Protein AF-A0A2E7BFP2-F1 (afdb_monomer)

Nearest PDB structures (foldseek):
  9jxc-assembly2_D  TM=4.260E-01  e=1.032E+00  Acinetobacter baumannii
  6mjn-assembly2_C  TM=4.186E-01  e=1.171E+00  Legionella pneumophila
  9jxc-assembly2_C  TM=4.243E-01  e=1.507E+00  Acinetobacter baumannii
  9jx6-assembly2_D  TM=4.607E-01  e=4.142E+00  Acinetobacter baumannii
  9k1j-assembly1_B  TM=4.331E-01  e=5.007E+00  Acinetobacter baumannii

Structure (mmCIF, N/CA/C/O backbone):
data_AF-A0A2E7BFP2-F1
#
_entry.id   AF-A0A2E7BFP2-F1
#
loop_
_atom_site.group_PDB
_atom_site.id
_atom_site.type_symbol
_atom_site.label_atom_id
_atom_site.label_alt_id
_atom_site.label_comp_id
_atom_site.label_asym_id
_atom_site.label_entity_id
_atom_site.label_seq_id
_atom_site.pdbx_PDB_ins_code
_atom_site.Cartn_x
_atom_site.Cartn_y
_atom_site.Cartn_z
_atom_site.occupancy
_atom_site.B_iso_or_equiv
_atom_site.auth_seq_id
_atom_site.auth_comp_id
_atom_site.auth_asym_id
_atom_site.auth_atom_id
_atom_site.pdbx_PDB_model_num
ATOM 1 N N . MET A 1 1 ? -21.514 -15.729 -38.869 1.00 39.56 1 MET A N 1
ATOM 2 C CA . MET A 1 1 ? -21.894 -14.472 -38.200 1.00 39.56 1 MET A CA 1
ATOM 3 C C . MET A 1 1 ? -20.788 -14.236 -37.203 1.00 39.56 1 MET A C 1
ATOM 5 O O . MET A 1 1 ? -20.782 -14.852 -36.148 1.00 39.56 1 MET A O 1
ATOM 9 N N . THR A 1 2 ? -19.758 -13.550 -37.673 1.00 42.19 2 THR A N 1
ATOM 10 C CA . THR A 1 2 ? -18.507 -13.314 -36.956 1.00 42.19 2 THR A CA 1
ATOM 11 C C . THR A 1 2 ? -18.458 -11.827 -36.635 1.00 42.19 2 THR A C 1
ATOM 13 O O . THR A 1 2 ? -19.041 -11.038 -37.380 1.00 42.19 2 THR A O 1
ATOM 16 N N . ASP A 1 3 ? -17.780 -11.522 -35.530 1.00 38.03 3 ASP A N 1
ATOM 17 C CA . ASP A 1 3 ? -17.404 -10.199 -35.032 1.00 38.03 3 ASP A CA 1
ATOM 18 C C . ASP A 1 3 ? -18.510 -9.419 -34.297 1.00 38.03 3 ASP A C 1
ATOM 20 O O . ASP A 1 3 ? -19.421 -8.845 -34.887 1.00 38.03 3 ASP A O 1
ATOM 24 N N . ASN A 1 4 ? -18.386 -9.322 -32.971 1.00 45.03 4 ASN A N 1
ATOM 25 C CA . ASN A 1 4 ? -17.639 -8.173 -32.475 1.00 45.03 4 ASN A CA 1
ATOM 26 C C . ASN A 1 4 ? -17.082 -8.407 -31.071 1.00 45.03 4 ASN A C 1
ATOM 28 O O . ASN A 1 4 ? -17.796 -8.719 -30.118 1.00 45.03 4 ASN A O 1
ATOM 32 N N . ASP A 1 5 ? -15.772 -8.236 -31.028 1.00 44.94 5 ASP A N 1
ATOM 33 C CA . ASP A 1 5 ? -14.921 -8.084 -29.873 1.00 44.94 5 ASP A CA 1
ATOM 34 C C . ASP A 1 5 ? -15.376 -6.867 -29.055 1.00 44.94 5 ASP A C 1
ATOM 36 O O . ASP A 1 5 ? -15.580 -5.770 -29.579 1.00 44.94 5 ASP A O 1
ATOM 40 N N . GLY A 1 6 ? -15.580 -7.095 -27.765 1.00 33.22 6 GLY A N 1
ATOM 41 C CA . GLY A 1 6 ? -15.810 -6.063 -26.769 1.00 33.22 6 GLY A CA 1
ATOM 42 C C . GLY A 1 6 ? -14.776 -6.196 -25.666 1.00 33.22 6 GLY A C 1
ATOM 43 O O . GLY A 1 6 ? -15.145 -6.196 -24.494 1.00 33.22 6 GLY A O 1
ATOM 44 N N . ALA A 1 7 ? -13.499 -6.374 -26.024 1.00 37.69 7 ALA A N 1
ATOM 45 C CA . ALA A 1 7 ? -12.407 -6.079 -25.117 1.00 37.69 7 ALA A CA 1
ATOM 46 C C . ALA A 1 7 ? -12.566 -4.631 -24.637 1.00 37.69 7 ALA A C 1
ATOM 48 O O . ALA A 1 7 ? -12.355 -3.670 -25.379 1.00 37.69 7 ALA A O 1
ATOM 49 N N . SER A 1 8 ? -12.956 -4.470 -23.376 1.00 35.69 8 SER A N 1
ATOM 50 C CA . SER A 1 8 ? -12.846 -3.211 -22.655 1.00 35.69 8 SER A CA 1
ATOM 51 C C . SER A 1 8 ? -11.362 -2.895 -22.463 1.00 35.69 8 SER A C 1
ATOM 53 O O . SER A 1 8 ? -10.769 -3.184 -21.425 1.00 35.69 8 SER A O 1
ATOM 55 N N . ALA A 1 9 ? -10.741 -2.330 -23.494 1.00 39.66 9 ALA A N 1
ATOM 56 C CA . ALA A 1 9 ? -9.481 -1.624 -23.371 1.00 39.66 9 ALA A CA 1
ATOM 57 C C . ALA A 1 9 ? -9.728 -0.367 -22.518 1.00 39.66 9 ALA A C 1
ATOM 59 O O . ALA A 1 9 ? -10.256 0.624 -23.019 1.00 39.66 9 ALA A O 1
ATOM 60 N N . GLY A 1 10 ? -9.395 -0.431 -21.223 1.00 35.28 10 GLY A N 1
ATOM 61 C CA . GLY A 1 10 ? -9.382 0.744 -20.342 1.00 35.28 10 GLY A CA 1
ATOM 62 C C . GLY A 1 10 ? -9.846 0.511 -18.903 1.00 35.28 10 GLY A C 1
ATOM 63 O O . GLY A 1 10 ? -10.865 1.066 -18.515 1.00 35.28 10 GLY A O 1
ATOM 64 N N . MET A 1 11 ? -9.106 -0.295 -18.133 1.00 41.22 11 MET A N 1
ATOM 65 C CA . MET A 1 11 ? -8.846 -0.158 -16.684 1.00 41.22 11 MET A CA 1
ATOM 66 C C . MET A 1 11 ? -8.015 -1.377 -16.271 1.00 41.22 11 MET A C 1
ATOM 68 O O . MET A 1 11 ? -8.549 -2.401 -15.850 1.00 41.22 11 MET A O 1
ATOM 72 N N . SER A 1 12 ? -6.696 -1.302 -16.449 1.00 50.09 12 SER A N 1
ATOM 73 C CA . SER A 1 12 ? -5.778 -2.273 -15.849 1.00 50.09 12 SER A CA 1
ATOM 74 C C . SER A 1 12 ? -5.803 -2.043 -14.337 1.00 50.09 12 SER A C 1
ATOM 76 O O . SER A 1 12 ? -5.024 -1.256 -13.811 1.00 50.09 12 SER A O 1
ATOM 78 N N . GLY A 1 13 ? -6.799 -2.613 -13.658 1.00 81.38 13 GLY A N 1
ATOM 79 C CA . GLY A 1 13 ? -6.993 -2.434 -12.224 1.00 81.38 13 GLY A CA 1
ATOM 80 C C . GLY A 1 13 ? -5.803 -2.983 -11.444 1.00 81.38 13 GLY A C 1
ATOM 81 O O . GLY A 1 13 ? -5.243 -4.020 -11.803 1.00 81.38 13 GLY A O 1
ATOM 82 N N . ALA A 1 14 ? -5.420 -2.296 -10.369 1.00 92.56 14 ALA A N 1
ATOM 83 C CA . ALA A 1 14 ? -4.436 -2.832 -9.443 1.00 92.56 14 ALA A CA 1
ATOM 84 C C . ALA A 1 14 ? -4.966 -4.124 -8.796 1.00 92.56 14 ALA A C 1
ATOM 86 O O . ALA A 1 14 ? -6.153 -4.247 -8.495 1.00 92.56 14 ALA A O 1
ATOM 87 N N . HIS A 1 15 ? -4.086 -5.094 -8.568 1.00 96.75 15 HIS A N 1
ATOM 88 C CA . HIS A 1 15 ? -4.422 -6.329 -7.868 1.00 96.75 15 HIS A CA 1
ATOM 89 C C . HIS A 1 15 ? -4.498 -6.082 -6.359 1.00 96.75 15 HIS A C 1
ATOM 91 O O . HIS A 1 15 ? -3.485 -5.787 -5.727 1.00 96.75 15 HIS A O 1
ATOM 97 N N . PHE A 1 16 ? -5.679 -6.257 -5.768 1.00 97.06 16 PHE A N 1
ATOM 98 C CA . PHE A 1 16 ? -5.863 -6.190 -4.319 1.00 97.06 16 PHE A CA 1
ATOM 99 C C . PHE A 1 16 ? -5.468 -7.521 -3.684 1.00 97.06 16 PHE A C 1
ATOM 101 O O . PHE A 1 16 ? -5.986 -8.576 -4.050 1.00 97.06 16 PHE A O 1
ATOM 108 N N . VAL A 1 17 ? -4.540 -7.480 -2.731 1.00 97.81 17 VAL A N 1
ATOM 109 C CA . VAL A 1 17 ? -3.994 -8.678 -2.090 1.00 97.81 17 VAL A CA 1
ATOM 110 C C . VAL A 1 17 ? -3.797 -8.454 -0.588 1.00 97.81 17 VAL A C 1
ATOM 112 O O . VAL A 1 17 ? -3.187 -7.468 -0.177 1.00 97.81 17 VAL A O 1
ATOM 115 N N . PRO A 1 18 ? -4.274 -9.359 0.282 1.00 98.19 18 PRO A N 1
ATOM 116 C CA . PRO A 1 18 ? -3.956 -9.293 1.702 1.00 98.19 18 PRO A CA 1
ATOM 117 C C . PRO A 1 18 ? -2.458 -9.484 1.959 1.00 98.19 18 PRO A C 1
ATOM 119 O O . PRO A 1 18 ? -1.853 -10.397 1.394 1.00 98.19 18 PRO A O 1
ATOM 122 N N . LEU A 1 19 ? -1.875 -8.713 2.883 1.00 98.50 19 LEU A N 1
ATOM 123 C CA . LEU A 1 19 ? -0.485 -8.882 3.324 1.00 98.50 19 LEU A CA 1
ATOM 124 C C . LEU A 1 19 ? -0.203 -10.330 3.751 1.00 98.50 19 LEU A C 1
ATOM 126 O O . LEU A 1 19 ? 0.843 -10.879 3.420 1.00 98.50 19 LEU A O 1
ATOM 130 N N . SER A 1 20 ? -1.172 -10.985 4.399 1.00 98.12 20 SER A N 1
ATOM 131 C CA . SER A 1 20 ? -1.099 -12.399 4.792 1.00 98.12 20 SER A CA 1
ATOM 132 C C . SER A 1 20 ? -0.889 -13.363 3.618 1.00 98.12 20 SER A C 1
ATOM 134 O O . SER A 1 20 ? -0.298 -14.428 3.792 1.00 98.12 20 SER A O 1
ATOM 136 N N . THR A 1 21 ? -1.339 -13.001 2.416 1.00 98.38 21 THR A N 1
ATOM 137 C CA . THR A 1 21 ? -1.106 -13.789 1.198 1.00 98.38 21 THR A CA 1
ATOM 138 C C . THR A 1 21 ? 0.347 -13.656 0.753 1.00 98.38 21 THR A C 1
ATOM 140 O O . THR A 1 21 ? 0.989 -14.663 0.460 1.00 98.38 21 THR A O 1
ATOM 143 N N . ILE A 1 22 ? 0.896 -12.437 0.764 1.00 98.31 22 ILE A N 1
ATOM 144 C CA . ILE A 1 22 ? 2.301 -12.187 0.413 1.00 98.31 22 ILE A CA 1
ATOM 145 C C . ILE A 1 22 ? 3.230 -12.861 1.430 1.00 98.31 22 ILE A C 1
ATOM 147 O O . ILE A 1 22 ? 4.149 -13.585 1.046 1.00 98.31 22 ILE A O 1
ATOM 151 N N . THR A 1 23 ? 2.980 -12.689 2.729 1.00 98.12 23 THR A N 1
ATOM 152 C CA . THR A 1 23 ? 3.813 -13.282 3.786 1.00 98.12 23 THR A CA 1
ATOM 153 C C . THR A 1 23 ? 3.682 -14.803 3.842 1.00 98.12 23 THR A C 1
ATOM 155 O O . THR A 1 23 ? 4.685 -15.497 3.994 1.00 98.12 23 THR A O 1
ATOM 158 N N . GLY A 1 24 ? 2.473 -15.341 3.660 1.00 98.25 24 GLY A N 1
ATOM 159 C CA . GLY A 1 24 ? 2.209 -16.777 3.730 1.00 98.25 24 GLY A CA 1
ATOM 160 C C . GLY A 1 24 ? 2.639 -17.557 2.487 1.00 98.25 24 GLY A C 1
ATOM 161 O O . GLY A 1 24 ? 3.372 -18.539 2.600 1.00 98.25 24 GLY A O 1
ATOM 162 N N . LEU A 1 25 ? 2.186 -17.143 1.300 1.00 98.06 25 LEU A N 1
ATOM 163 C CA . LEU A 1 25 ? 2.396 -17.897 0.056 1.00 98.06 25 LEU A CA 1
ATOM 164 C C . LEU A 1 25 ? 3.692 -17.508 -0.657 1.00 98.06 25 LEU A C 1
ATOM 166 O O . LEU A 1 25 ? 4.355 -18.367 -1.236 1.00 98.06 25 LEU A O 1
ATOM 170 N N . TYR A 1 26 ? 4.084 -16.237 -0.564 1.00 98.06 26 TYR A N 1
ATOM 171 C CA . TYR A 1 26 ? 5.258 -15.690 -1.251 1.00 98.06 26 TYR A CA 1
ATOM 172 C C . TYR A 1 26 ? 6.407 -15.357 -0.293 1.00 98.06 26 TYR A C 1
ATOM 174 O O . TYR A 1 26 ? 7.392 -14.743 -0.696 1.00 98.06 26 TYR A O 1
ATOM 182 N N . LYS A 1 27 ? 6.314 -15.794 0.973 1.00 97.75 27 LYS A N 1
ATOM 183 C CA . LYS A 1 27 ? 7.354 -15.639 2.007 1.00 97.75 27 LYS A CA 1
ATOM 184 C C . LYS A 1 27 ? 7.809 -14.187 2.201 1.00 97.75 27 LYS A C 1
ATOM 186 O O . LYS A 1 27 ? 8.986 -13.937 2.441 1.00 97.75 27 LYS A O 1
ATOM 191 N N . GLY A 1 28 ? 6.878 -13.243 2.067 1.00 97.75 28 GLY A N 1
ATOM 192 C CA . GLY A 1 28 ? 7.149 -11.813 2.216 1.00 97.75 28 GLY A CA 1
ATOM 193 C C . GLY A 1 28 ? 7.771 -11.167 0.977 1.00 97.75 28 GLY A C 1
ATOM 194 O O . GLY A 1 28 ? 8.313 -10.077 1.075 1.00 97.75 28 GLY A O 1
ATOM 195 N N . SER A 1 29 ? 7.727 -11.825 -0.186 1.00 98.44 29 SER A N 1
ATOM 196 C CA . SER A 1 29 ? 8.239 -11.270 -1.442 1.00 98.44 29 SER A CA 1
ATOM 197 C C . SER A 1 29 ? 7.101 -10.766 -2.329 1.00 98.44 29 SER A C 1
ATOM 199 O O . SER A 1 29 ? 6.464 -11.543 -3.047 1.00 98.44 29 SER A O 1
ATOM 201 N N . LEU A 1 30 ? 6.872 -9.448 -2.327 1.00 98.44 30 LEU A N 1
ATOM 202 C CA . LEU A 1 30 ? 5.993 -8.797 -3.302 1.00 98.44 30 LEU A CA 1
ATOM 203 C C . LEU A 1 30 ? 6.486 -9.032 -4.737 1.00 98.44 30 LEU A C 1
ATOM 205 O O . LEU A 1 30 ? 5.677 -9.266 -5.628 1.00 98.44 30 LEU A O 1
ATOM 209 N N . GLU A 1 31 ? 7.804 -9.036 -4.958 1.00 98.19 31 GLU A N 1
ATOM 210 C CA . GLU A 1 31 ? 8.389 -9.327 -6.271 1.00 98.19 31 GLU A CA 1
ATOM 211 C C . GLU A 1 31 ? 7.926 -10.691 -6.800 1.00 98.19 31 GLU A C 1
ATOM 213 O O . GLU A 1 31 ? 7.453 -10.787 -7.933 1.00 98.19 31 GLU A O 1
ATOM 218 N N . ALA A 1 32 ? 8.032 -11.743 -5.981 1.00 98.12 32 ALA A N 1
ATOM 219 C CA . ALA A 1 32 ? 7.620 -13.085 -6.373 1.00 98.12 32 ALA A CA 1
ATOM 220 C C . ALA A 1 32 ? 6.122 -13.137 -6.699 1.00 98.12 32 ALA A C 1
ATOM 222 O O . ALA A 1 32 ? 5.748 -13.725 -7.712 1.00 98.12 32 ALA A O 1
ATOM 223 N N . TYR A 1 33 ? 5.284 -12.473 -5.895 1.00 98.38 33 TYR A N 1
ATOM 224 C CA . TYR A 1 33 ? 3.849 -12.348 -6.164 1.00 98.38 33 TYR A CA 1
ATOM 225 C C . TYR A 1 33 ? 3.569 -11.662 -7.507 1.00 98.38 33 TYR A C 1
ATOM 227 O O . TYR A 1 33 ? 2.796 -12.171 -8.322 1.00 98.38 33 TYR A O 1
ATOM 235 N N . MET A 1 34 ? 4.218 -10.526 -7.767 1.00 97.25 34 MET A N 1
ATOM 236 C CA . MET A 1 34 ? 4.021 -9.753 -8.995 1.00 97.25 34 MET A CA 1
ATOM 237 C C . MET A 1 34 ? 4.503 -10.511 -10.236 1.00 97.25 34 MET A C 1
ATOM 239 O O . MET A 1 34 ? 3.830 -10.499 -11.265 1.00 97.25 34 MET A O 1
ATOM 243 N N . ARG A 1 35 ? 5.629 -11.232 -10.144 1.00 96.69 35 ARG A N 1
ATOM 244 C CA . ARG A 1 35 ? 6.129 -12.073 -11.244 1.00 96.69 35 ARG A CA 1
ATOM 245 C C . ARG A 1 35 ? 5.222 -13.268 -11.533 1.00 96.69 35 ARG A C 1
ATOM 247 O O . ARG A 1 35 ? 4.998 -13.569 -12.700 1.00 96.69 35 ARG A O 1
ATOM 254 N N . ASP A 1 36 ? 4.716 -13.931 -10.497 1.00 97.31 36 ASP A N 1
ATOM 255 C CA . ASP A 1 36 ? 3.844 -15.108 -10.619 1.00 97.31 36 ASP A CA 1
ATOM 256 C C . ASP A 1 36 ? 2.477 -14.757 -11.224 1.00 97.31 36 ASP A C 1
ATOM 258 O O . ASP A 1 36 ? 1.983 -15.435 -12.122 1.00 97.31 36 ASP A O 1
ATOM 262 N N . THR A 1 37 ? 1.891 -13.644 -10.786 1.00 95.12 3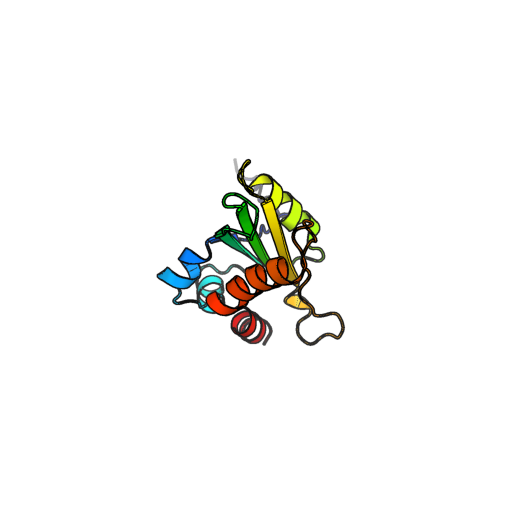7 THR A N 1
ATOM 263 C CA . THR A 1 37 ? 0.577 -13.182 -11.266 1.00 95.12 37 THR A CA 1
ATOM 264 C C . THR A 1 37 ? 0.644 -12.341 -12.541 1.00 95.12 37 THR A C 1
ATOM 266 O O . THR A 1 37 ? -0.388 -12.069 -13.152 1.00 95.12 37 THR A O 1
ATOM 269 N N . GLY A 1 38 ? 1.838 -11.893 -12.938 1.00 94.00 38 GLY A N 1
ATOM 270 C CA . GLY A 1 38 ? 2.038 -10.966 -14.051 1.00 94.00 38 GLY A CA 1
ATOM 271 C C . GLY A 1 38 ? 1.518 -9.547 -13.790 1.00 94.00 38 GLY A C 1
ATOM 272 O O . GLY A 1 38 ? 1.489 -8.738 -14.719 1.00 94.00 38 GLY A O 1
ATOM 273 N N . CYS A 1 39 ? 1.101 -9.224 -12.560 1.00 93.06 39 CYS A N 1
ATOM 274 C CA . CYS A 1 39 ? 0.611 -7.891 -12.228 1.00 93.06 39 CYS A CA 1
ATOM 275 C C . CYS A 1 39 ? 1.765 -6.894 -12.046 1.00 93.06 39 CYS A C 1
ATOM 277 O O . CYS A 1 39 ? 2.861 -7.230 -11.592 1.00 93.06 39 CYS A O 1
ATOM 279 N N . ARG A 1 40 ? 1.507 -5.638 -12.416 1.00 93.56 40 ARG A N 1
ATOM 280 C CA . ARG A 1 40 ? 2.442 -4.514 -12.252 1.00 93.56 40 ARG A CA 1
ATOM 281 C C . ARG A 1 40 ? 1.957 -3.466 -11.260 1.00 93.56 40 ARG A C 1
ATOM 283 O O . ARG A 1 40 ? 2.744 -2.624 -10.860 1.00 93.56 40 ARG A O 1
ATOM 290 N N . ASP A 1 41 ? 0.705 -3.549 -10.835 1.00 97.19 41 ASP A N 1
ATOM 291 C CA . ASP A 1 41 ? 0.088 -2.607 -9.913 1.00 97.19 41 ASP A CA 1
ATOM 292 C C . ASP A 1 41 ? -0.643 -3.413 -8.852 1.00 97.19 41 ASP A C 1
ATOM 294 O O . ASP A 1 41 ? -1.466 -4.271 -9.177 1.00 97.19 41 ASP A O 1
ATOM 298 N N . VAL A 1 42 ? -0.304 -3.183 -7.588 1.00 98.00 42 VAL A N 1
ATOM 299 C CA . VAL A 1 42 ? -0.804 -3.970 -6.458 1.00 98.00 42 VAL A CA 1
ATOM 300 C C . VAL A 1 42 ? -1.267 -3.036 -5.355 1.00 98.00 42 VAL A C 1
ATOM 302 O O . VAL A 1 42 ? -0.597 -2.054 -5.057 1.00 98.00 42 VAL A O 1
ATOM 305 N N . VAL A 1 43 ? -2.386 -3.366 -4.715 1.00 98.44 43 VAL A N 1
ATOM 306 C CA . VAL A 1 43 ? -2.801 -2.774 -3.442 1.00 98.44 43 VAL A CA 1
ATOM 307 C C . VAL A 1 43 ? -2.704 -3.844 -2.365 1.00 98.44 43 VAL A C 1
ATOM 309 O O . VAL A 1 43 ? -3.459 -4.817 -2.360 1.00 98.44 43 VAL A O 1
ATOM 312 N N . ILE A 1 44 ? -1.753 -3.675 -1.451 1.00 98.69 44 ILE A N 1
ATOM 313 C CA . ILE A 1 44 ? -1.543 -4.593 -0.334 1.00 98.69 44 ILE A CA 1
ATOM 314 C C . ILE A 1 44 ? -2.431 -4.149 0.820 1.00 98.69 44 ILE A C 1
ATOM 316 O O . ILE A 1 44 ? -2.295 -3.025 1.290 1.00 98.69 44 ILE A O 1
ATOM 320 N N . THR A 1 45 ? -3.314 -5.021 1.301 1.00 98.38 45 THR A N 1
ATOM 321 C CA . THR A 1 45 ? -4.254 -4.699 2.387 1.00 98.38 45 THR A CA 1
ATOM 322 C C . THR A 1 45 ? -3.897 -5.422 3.682 1.00 98.38 45 THR A C 1
ATOM 324 O O . THR A 1 45 ? -3.557 -6.607 3.669 1.00 98.38 45 THR A O 1
ATOM 327 N N . MET A 1 46 ? -4.042 -4.747 4.814 1.00 97.50 46 MET A N 1
ATOM 328 C CA . MET A 1 46 ? -3.832 -5.281 6.154 1.00 97.50 46 MET A CA 1
ATOM 329 C C . MET A 1 46 ? -4.931 -4.771 7.088 1.00 97.50 46 MET A C 1
ATOM 331 O O . MET A 1 46 ? -5.247 -3.586 7.110 1.00 97.50 46 MET A O 1
ATOM 335 N N . GLN A 1 47 ? -5.515 -5.663 7.886 1.00 94.69 47 GLN A N 1
ATOM 336 C CA . GLN A 1 47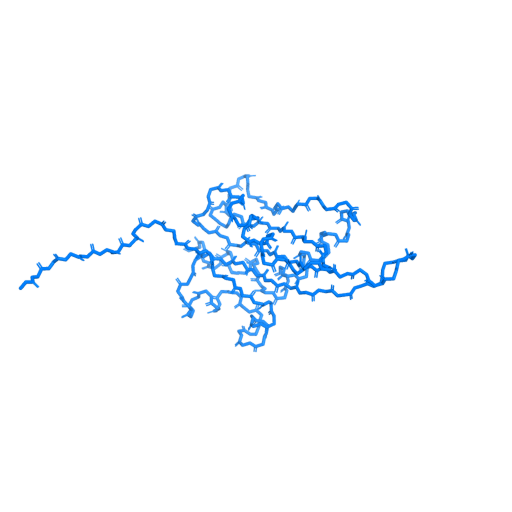 ? -6.445 -5.288 8.952 1.00 94.69 47 GLN A CA 1
ATOM 337 C C . GLN A 1 47 ? -5.746 -5.416 10.299 1.00 94.69 47 GLN A C 1
ATOM 339 O O . GLN A 1 47 ? -5.216 -6.480 10.615 1.00 94.69 47 GLN A O 1
ATOM 344 N N . VAL A 1 48 ? -5.776 -4.353 11.103 1.00 90.06 48 VAL A N 1
ATOM 345 C CA . VAL A 1 48 ? -5.126 -4.316 12.418 1.00 90.06 48 VAL A CA 1
ATOM 346 C C . VAL A 1 48 ? -6.123 -3.861 13.473 1.00 90.06 48 VAL A C 1
ATOM 348 O O . VAL A 1 48 ? -6.886 -2.920 13.270 1.00 90.06 48 VAL A O 1
ATOM 351 N N . THR A 1 49 ? -6.119 -4.522 14.627 1.00 87.62 49 THR A N 1
ATOM 352 C CA . THR A 1 49 ? -6.813 -4.038 15.826 1.00 87.62 49 THR A CA 1
ATOM 353 C C . THR A 1 49 ? -5.769 -3.661 16.866 1.00 87.62 49 THR A C 1
ATOM 355 O O . THR A 1 49 ? -4.962 -4.504 17.245 1.00 87.62 49 THR A O 1
ATOM 358 N N . MET A 1 50 ? -5.779 -2.409 17.327 1.00 81.69 50 MET A N 1
ATOM 359 C CA . MET A 1 50 ? -4.802 -1.897 18.292 1.00 81.69 50 MET A CA 1
ATOM 360 C C . MET A 1 50 ? -5.484 -1.117 19.410 1.00 81.69 50 MET A C 1
ATOM 362 O O . MET A 1 50 ? -6.371 -0.292 19.176 1.00 81.69 50 MET A O 1
ATOM 366 N N . GLU A 1 51 ? -5.025 -1.326 20.639 1.00 73.88 51 GLU A N 1
ATOM 367 C CA . GLU A 1 51 ? -5.376 -0.462 21.760 1.00 73.88 51 GLU A CA 1
ATOM 368 C C . GLU A 1 51 ? -4.454 0.757 21.764 1.00 73.88 51 GLU A C 1
ATOM 370 O O . GLU A 1 51 ? -3.252 0.649 21.993 1.00 73.88 51 GLU A O 1
ATOM 375 N N . VAL A 1 52 ? -5.017 1.936 21.501 1.00 67.12 52 VAL A N 1
ATOM 376 C CA . VAL A 1 52 ? -4.305 3.207 21.672 1.00 67.12 52 VAL A CA 1
ATOM 377 C C . VAL A 1 52 ? -4.697 3.751 23.040 1.00 67.12 52 VAL A C 1
ATOM 379 O O . VAL A 1 52 ? -5.886 3.744 23.373 1.00 67.12 52 VAL A O 1
ATOM 382 N N . ALA A 1 53 ? -3.722 4.190 23.839 1.00 64.88 53 ALA A N 1
ATOM 383 C CA . ALA A 1 53 ? -3.937 4.645 25.213 1.00 64.88 53 ALA A CA 1
ATOM 384 C C . ALA A 1 53 ? -5.163 5.577 25.324 1.00 64.88 53 ALA A C 1
ATOM 386 O O . ALA A 1 53 ? -5.230 6.615 24.671 1.00 64.88 53 ALA A O 1
ATOM 387 N N . GLY A 1 54 ? -6.152 5.180 26.132 1.00 62.56 54 GLY A N 1
ATOM 388 C CA . GLY A 1 54 ? -7.397 5.935 26.326 1.00 62.56 54 GLY A CA 1
ATOM 389 C C . GLY A 1 54 ? -8.536 5.630 25.340 1.00 62.56 54 GLY A C 1
ATOM 390 O O . GLY A 1 54 ? -9.601 6.232 25.458 1.00 62.56 54 GLY A O 1
ATOM 391 N N . SER A 1 55 ? -8.374 4.681 24.413 1.00 62.25 55 SER A N 1
ATOM 392 C CA . SER A 1 55 ? -9.426 4.252 23.479 1.00 62.25 55 SER A CA 1
ATOM 393 C C . SER A 1 55 ? -9.632 2.735 23.499 1.00 62.25 55 SER A C 1
ATOM 395 O O . SER A 1 55 ? -8.683 1.963 23.612 1.00 62.25 55 SER A O 1
ATOM 397 N N . LYS A 1 56 ? -10.894 2.294 23.396 1.00 62.50 56 LYS A N 1
ATOM 398 C CA . LYS A 1 56 ? -11.233 0.871 23.244 1.00 62.50 56 LYS A CA 1
ATOM 399 C C . LYS A 1 56 ? -10.867 0.441 21.823 1.00 62.50 56 LYS A C 1
ATOM 401 O O . LYS A 1 56 ? -11.524 0.910 20.902 1.00 62.50 56 LYS A O 1
ATOM 406 N N . GLY A 1 57 ? -9.847 -0.410 21.677 1.00 73.94 57 GLY A N 1
ATOM 407 C CA . GLY A 1 57 ? -9.445 -1.115 20.448 1.00 73.94 57 GLY A CA 1
ATOM 408 C C . GLY A 1 57 ? -9.872 -0.461 19.128 1.00 73.94 57 GLY A C 1
ATOM 409 O O . GLY A 1 57 ? -10.928 -0.797 18.587 1.00 73.94 57 GLY A O 1
ATOM 410 N N . ASN A 1 58 ? -9.054 0.451 18.596 1.00 84.69 58 ASN A N 1
ATOM 411 C CA . ASN A 1 58 ? -9.274 0.987 17.255 1.00 84.69 58 ASN A CA 1
ATOM 412 C C . ASN A 1 58 ? -9.006 -0.115 16.228 1.00 84.69 58 ASN A C 1
ATOM 414 O O . ASN A 1 58 ? -8.036 -0.865 16.352 1.00 84.69 58 ASN A O 1
ATOM 418 N N . ARG A 1 59 ? -9.856 -0.185 15.205 1.00 92.81 59 ARG A N 1
ATOM 419 C CA . ARG A 1 59 ? -9.658 -1.077 14.064 1.00 92.81 59 ARG A CA 1
ATOM 420 C C . ARG A 1 59 ? -9.235 -0.246 12.868 1.00 92.81 59 ARG A C 1
ATOM 422 O O . ARG A 1 59 ? -9.852 0.781 12.584 1.00 92.81 59 ARG A O 1
ATOM 429 N N . PHE A 1 60 ? -8.201 -0.699 12.188 1.00 94.75 60 PHE A N 1
ATOM 430 C CA . PHE A 1 60 ? -7.622 -0.048 11.029 1.00 94.75 60 PHE A CA 1
ATOM 431 C C . PHE A 1 60 ? -7.675 -0.995 9.842 1.00 94.75 60 PHE A C 1
ATOM 433 O O . PHE A 1 60 ? -7.375 -2.183 9.971 1.00 94.75 60 PHE A O 1
ATOM 440 N N . PHE A 1 61 ? -8.081 -0.458 8.702 1.00 96.94 61 PHE A N 1
ATOM 441 C CA . PHE A 1 61 ? -7.900 -1.084 7.405 1.00 96.94 61 PHE A CA 1
ATOM 442 C C . PHE A 1 61 ? -6.820 -0.276 6.702 1.00 96.94 61 PHE A C 1
ATOM 444 O O . PHE A 1 61 ? -7.029 0.893 6.391 1.00 96.94 61 PHE A O 1
ATOM 451 N N . VAL A 1 62 ? -5.642 -0.868 6.568 1.00 97.75 62 VAL A N 1
ATOM 452 C CA . VAL A 1 62 ? -4.448 -0.228 6.025 1.00 97.75 62 VAL A CA 1
ATOM 453 C C . VAL A 1 62 ? -4.228 -0.789 4.631 1.00 97.75 62 VAL A C 1
ATOM 455 O O . VAL A 1 62 ? -4.182 -2.006 4.459 1.00 97.75 62 VAL A O 1
ATOM 458 N N . ALA A 1 63 ? -4.095 0.080 3.642 1.00 98.38 63 ALA A N 1
ATOM 459 C CA . ALA A 1 63 ? -3.801 -0.303 2.275 1.00 98.38 63 ALA A CA 1
ATOM 460 C C . ALA A 1 63 ? -2.570 0.448 1.766 1.00 98.38 63 ALA A C 1
ATOM 462 O O . ALA A 1 63 ? -2.414 1.638 2.025 1.00 98.38 63 ALA A O 1
ATOM 463 N N . LEU A 1 64 ? -1.703 -0.246 1.033 1.00 98.69 64 LEU A N 1
ATOM 464 C CA . LEU A 1 64 ? -0.532 0.332 0.383 1.00 98.69 64 LEU A CA 1
ATOM 465 C C . LEU A 1 64 ? -0.564 0.001 -1.107 1.00 98.69 64 LEU A C 1
ATOM 467 O O . LEU A 1 64 ? -0.395 -1.156 -1.493 1.00 98.69 64 LEU A O 1
ATOM 471 N N . GLY A 1 65 ? -0.784 1.013 -1.941 1.00 98.31 65 GLY A N 1
ATOM 472 C CA . GLY A 1 65 ? -0.667 0.892 -3.390 1.00 98.31 65 GLY A CA 1
ATOM 473 C C . GLY A 1 65 ? 0.796 0.953 -3.820 1.00 98.31 65 GLY A C 1
ATOM 474 O O . GLY A 1 65 ? 1.480 1.915 -3.495 1.00 98.31 65 GLY A O 1
ATOM 475 N N . VAL A 1 66 ? 1.272 -0.034 -4.572 1.00 98.31 66 VAL A N 1
ATOM 476 C CA . VAL A 1 66 ? 2.599 -0.049 -5.203 1.00 98.31 66 VAL A CA 1
ATOM 477 C C . VAL A 1 66 ? 2.386 -0.196 -6.704 1.00 98.31 66 VAL A C 1
ATOM 479 O O . VAL A 1 66 ? 1.940 -1.248 -7.167 1.00 98.31 66 VAL A O 1
ATOM 482 N N . THR A 1 67 ? 2.634 0.875 -7.461 1.00 97.31 67 THR A N 1
ATOM 483 C CA . THR A 1 67 ? 2.150 0.967 -8.850 1.00 97.31 67 THR A CA 1
ATOM 484 C C . THR A 1 67 ? 3.152 1.572 -9.822 1.00 97.31 67 THR A C 1
ATOM 486 O O . THR A 1 67 ? 3.784 2.594 -9.538 1.00 97.31 67 THR A O 1
ATOM 489 N N . TRP A 1 68 ? 3.213 0.994 -11.018 1.00 95.44 68 TRP A N 1
ATOM 490 C CA . TRP A 1 68 ? 3.981 1.498 -12.154 1.00 95.44 68 TRP A CA 1
ATOM 491 C C . TRP A 1 68 ? 3.107 2.203 -13.197 1.00 95.44 68 TRP A C 1
ATOM 493 O O . TRP A 1 68 ? 3.624 3.042 -13.924 1.00 95.44 68 TRP A O 1
ATOM 503 N N . ASN A 1 69 ? 1.806 1.906 -13.267 1.00 95.19 69 ASN A N 1
ATOM 504 C CA . ASN A 1 69 ? 0.925 2.397 -14.335 1.00 95.19 69 ASN A CA 1
ATOM 505 C C . ASN A 1 69 ? -0.139 3.399 -13.851 1.00 95.19 69 ASN A C 1
ATOM 507 O O . ASN A 1 69 ? -1.167 3.570 -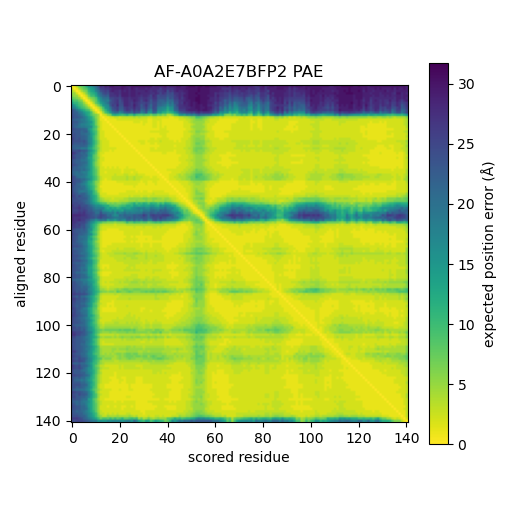14.503 1.00 95.19 69 ASN A O 1
ATOM 511 N N . PHE A 1 70 ? 0.090 4.042 -12.704 1.00 93.50 70 PHE A N 1
ATOM 512 C CA . PHE A 1 70 ? -0.804 5.050 -12.129 1.00 93.50 70 PHE A CA 1
ATOM 513 C C . PHE A 1 70 ? -0.096 6.398 -12.028 1.00 93.50 70 PHE A C 1
ATOM 515 O O . PHE A 1 70 ? 0.962 6.490 -11.408 1.00 93.50 70 PHE A O 1
ATOM 522 N N . ASP A 1 71 ? -0.717 7.445 -12.571 1.00 91.44 71 ASP A N 1
ATOM 523 C CA . ASP A 1 71 ? -0.215 8.822 -12.478 1.00 91.44 71 ASP A CA 1
ATOM 524 C C . ASP A 1 71 ? -0.606 9.503 -11.154 1.00 91.44 71 ASP A C 1
ATOM 526 O O . ASP A 1 71 ? 0.075 10.427 -10.696 1.00 91.44 71 ASP A O 1
ATOM 530 N N . SER A 1 72 ? -1.685 9.032 -10.520 1.00 93.19 72 SER A N 1
ATOM 531 C CA . SER A 1 72 ? -2.188 9.516 -9.233 1.00 93.19 72 SER A CA 1
ATOM 532 C C . SER A 1 72 ? -2.689 8.375 -8.345 1.00 93.19 72 SER A C 1
ATOM 534 O O . SER A 1 72 ? -3.044 7.291 -8.815 1.00 93.19 72 SER A O 1
ATOM 536 N N . SER A 1 73 ? -2.731 8.645 -7.041 1.00 94.38 73 SER A N 1
ATOM 537 C CA . SER A 1 73 ? -3.237 7.725 -6.024 1.00 94.38 73 SER A CA 1
ATOM 538 C C . SER A 1 73 ? -4.767 7.721 -5.915 1.00 94.38 73 SER A C 1
ATOM 540 O O . SER A 1 73 ? -5.328 6.763 -5.392 1.00 94.38 73 SER A O 1
ATOM 542 N N . GLU A 1 74 ? -5.449 8.757 -6.419 1.00 95.00 74 GLU A N 1
ATOM 543 C CA . GLU A 1 74 ? -6.889 8.991 -6.213 1.00 95.00 74 GLU A CA 1
ATOM 544 C C . GLU A 1 74 ? -7.775 7.797 -6.613 1.00 95.00 74 GLU A C 1
ATOM 546 O O . GLU A 1 74 ? -8.591 7.380 -5.791 1.00 95.00 74 GLU A O 1
ATOM 551 N N . PRO A 1 75 ? -7.596 7.151 -7.788 1.00 94.31 75 PRO A N 1
ATOM 552 C CA . PRO A 1 75 ? -8.448 6.021 -8.161 1.00 94.31 75 PRO A CA 1
ATOM 553 C C . PRO A 1 75 ? -8.267 4.810 -7.234 1.00 94.31 75 PRO A C 1
ATOM 555 O O . PRO A 1 75 ? -9.194 4.025 -7.039 1.00 94.31 75 PRO A O 1
ATOM 558 N N . LEU A 1 76 ? -7.067 4.646 -6.667 1.00 95.81 76 LEU A N 1
ATOM 559 C CA . LEU A 1 76 ? -6.776 3.587 -5.702 1.00 95.81 76 LEU A CA 1
ATOM 560 C C . LEU A 1 76 ? -7.359 3.926 -4.332 1.00 95.81 76 LEU A C 1
ATOM 562 O O . LEU A 1 76 ? -7.913 3.040 -3.689 1.00 95.81 76 LEU A O 1
ATOM 566 N N . ALA A 1 77 ? -7.268 5.190 -3.913 1.00 94.94 77 ALA A N 1
ATOM 567 C CA . ALA A 1 77 ? -7.846 5.672 -2.665 1.00 94.94 77 ALA A CA 1
ATOM 568 C C . ALA A 1 77 ? -9.370 5.469 -2.648 1.00 94.94 77 ALA A C 1
ATOM 570 O O . ALA A 1 77 ? -9.902 4.928 -1.680 1.00 94.94 77 ALA A O 1
ATOM 571 N N . ASP A 1 78 ? -10.058 5.802 -3.745 1.00 94.25 78 ASP A N 1
ATOM 572 C CA . ASP A 1 78 ? -11.503 5.590 -3.894 1.00 94.25 78 ASP A CA 1
ATOM 573 C C . ASP A 1 78 ? -11.878 4.102 -3.808 1.00 94.25 78 ASP A C 1
ATOM 575 O O . ASP A 1 78 ? -12.819 3.728 -3.102 1.00 94.25 78 ASP A O 1
ATOM 579 N N . ALA A 1 79 ? -11.122 3.233 -4.488 1.00 94.69 79 ALA A N 1
ATOM 580 C CA . ALA A 1 79 ? -11.342 1.787 -4.448 1.00 94.69 79 ALA A CA 1
ATOM 581 C C . ALA A 1 79 ? -11.096 1.205 -3.043 1.00 94.69 79 ALA A C 1
ATOM 583 O O . ALA A 1 79 ? -11.899 0.425 -2.534 1.00 94.69 79 ALA A O 1
ATOM 584 N N . VAL A 1 80 ? -10.023 1.635 -2.379 1.00 95.25 80 VAL A N 1
ATOM 585 C CA . VAL A 1 80 ? -9.692 1.256 -0.998 1.00 95.25 80 VAL A CA 1
ATOM 586 C C . VAL A 1 80 ? -10.770 1.722 -0.019 1.00 95.25 80 VAL A C 1
ATOM 588 O O . VAL A 1 80 ? -11.161 0.963 0.868 1.00 95.25 80 VAL A O 1
ATOM 591 N N . ALA A 1 81 ? -11.283 2.942 -0.180 1.00 93.31 81 ALA A N 1
ATOM 592 C CA . ALA A 1 81 ? -12.353 3.474 0.655 1.00 93.31 81 ALA A CA 1
ATOM 593 C C . ALA A 1 81 ? -13.664 2.689 0.480 1.00 93.31 81 ALA A C 1
ATOM 595 O O . ALA A 1 81 ? -14.368 2.465 1.466 1.00 93.31 81 ALA A O 1
ATOM 596 N N . ALA A 1 82 ? -13.972 2.239 -0.742 1.00 92.19 82 ALA A N 1
ATOM 597 C CA . ALA A 1 82 ? -15.136 1.401 -1.023 1.00 92.19 82 ALA A CA 1
ATOM 598 C C . ALA A 1 82 ? -15.043 0.008 -0.368 1.00 92.19 82 ALA A C 1
ATOM 600 O O . ALA A 1 82 ? -16.056 -0.509 0.108 1.00 92.19 82 ALA A O 1
ATOM 601 N N . ASP A 1 83 ? -13.837 -0.563 -0.292 1.00 90.50 83 ASP A N 1
ATOM 602 C CA . ASP A 1 83 ? -13.577 -1.872 0.324 1.00 90.50 83 ASP A CA 1
ATOM 603 C C . ASP A 1 83 ? -13.329 -1.803 1.844 1.00 90.50 83 ASP A C 1
ATOM 605 O O . ASP A 1 83 ? -13.305 -2.833 2.531 1.00 90.50 83 ASP A O 1
ATOM 609 N N . CYS A 1 84 ? -13.165 -0.601 2.403 1.00 93.44 84 CYS A N 1
ATOM 610 C CA . CYS A 1 84 ? -12.927 -0.416 3.827 1.00 93.44 84 CYS A CA 1
ATOM 611 C C . CYS A 1 84 ? -14.144 -0.870 4.659 1.00 93.44 84 CYS A 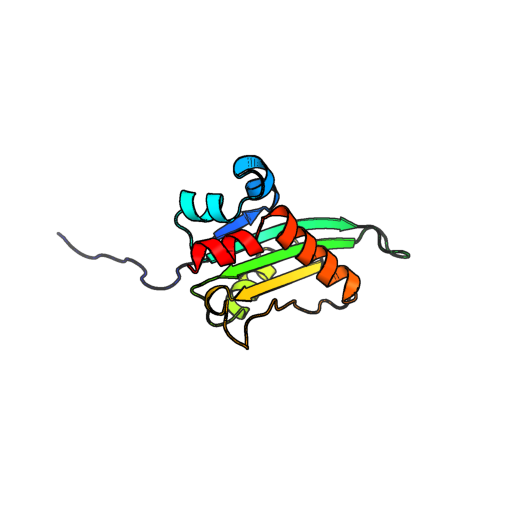C 1
ATOM 613 O O . CYS A 1 84 ? -15.249 -0.337 4.502 1.00 93.44 84 CYS A O 1
ATOM 615 N N . PRO A 1 85 ? -13.985 -1.803 5.619 1.00 93.62 85 PRO A N 1
ATOM 616 C CA . PRO A 1 85 ? -15.125 -2.259 6.400 1.00 93.62 85 PRO A CA 1
ATOM 617 C C . PRO A 1 85 ? -15.631 -1.160 7.348 1.00 93.62 85 PRO A C 1
ATOM 619 O O . PRO A 1 85 ? -14.848 -0.557 8.074 1.00 93.62 85 PRO A O 1
ATOM 622 N N . GLN A 1 86 ? -16.955 -0.992 7.446 1.00 86.81 86 GLN A N 1
ATOM 623 C CA . GLN A 1 86 ? -17.660 0.121 8.122 1.00 86.81 86 GLN A CA 1
ATOM 624 C C . GLN A 1 86 ? -17.187 0.492 9.551 1.00 86.81 86 GLN A C 1
ATOM 626 O O . GLN A 1 86 ? -17.392 1.618 9.995 1.00 86.81 86 GLN A O 1
ATOM 631 N N . ALA A 1 87 ? -16.579 -0.437 10.295 1.00 89.00 87 ALA A N 1
ATOM 632 C CA . ALA A 1 87 ? -16.066 -0.214 11.653 1.00 89.00 87 ALA A CA 1
ATOM 633 C C . ALA A 1 87 ? -14.549 0.071 11.724 1.00 89.00 87 ALA A C 1
ATOM 635 O O . ALA A 1 87 ? -13.990 0.068 12.824 1.00 89.00 87 ALA A O 1
ATOM 636 N N . HIS A 1 88 ? -13.882 0.262 10.584 1.00 93.25 88 HIS A N 1
ATOM 637 C CA . HIS A 1 88 ? -12.447 0.520 10.495 1.00 93.25 88 HIS A CA 1
ATOM 638 C C . HIS A 1 88 ? -12.175 1.966 10.101 1.00 93.25 88 HIS A C 1
ATOM 640 O O . HIS A 1 88 ? -12.905 2.580 9.325 1.00 93.25 88 HIS A O 1
ATOM 646 N N . LYS A 1 89 ? -11.075 2.496 10.626 1.00 93.44 89 LYS A N 1
ATOM 647 C CA . LYS A 1 89 ? -10.440 3.690 10.081 1.00 93.44 89 LYS A CA 1
ATOM 648 C C . LYS A 1 89 ? -9.602 3.263 8.876 1.00 93.44 89 LYS A C 1
ATOM 650 O O . LYS A 1 89 ? -8.748 2.388 9.018 1.00 93.44 89 LYS A O 1
ATOM 655 N N . CYS A 1 90 ? -9.883 3.842 7.714 1.00 95.19 90 CYS A N 1
ATOM 656 C CA . CYS A 1 90 ? -9.189 3.527 6.470 1.00 95.19 90 CYS A CA 1
ATOM 657 C C . CYS A 1 90 ? -7.911 4.351 6.373 1.00 95.19 90 CYS A C 1
ATOM 659 O O . CYS A 1 90 ? -8.014 5.570 6.335 1.00 95.19 90 CYS A O 1
ATOM 661 N N . LEU A 1 91 ? -6.749 3.706 6.332 1.00 96.81 91 LEU A N 1
ATOM 662 C CA . LEU A 1 91 ? -5.465 4.341 6.055 1.00 96.81 91 LEU A CA 1
ATOM 663 C C . LEU A 1 91 ? -4.982 3.887 4.687 1.00 96.81 91 LEU A C 1
ATOM 665 O O . LEU A 1 91 ? -4.880 2.684 4.447 1.00 96.81 91 LEU A O 1
ATOM 669 N N . PHE A 1 92 ? -4.648 4.832 3.820 1.00 97.94 92 PHE A N 1
ATOM 670 C CA . PHE A 1 92 ? -4.087 4.530 2.516 1.00 97.94 92 PHE A CA 1
ATOM 671 C C . PHE A 1 92 ? -2.708 5.167 2.363 1.00 97.94 92 PHE A C 1
ATOM 673 O O . PHE A 1 92 ? -2.482 6.312 2.751 1.00 97.94 92 PHE A O 1
ATOM 680 N N . GLY A 1 93 ? -1.775 4.388 1.825 1.00 98.19 93 GLY A N 1
ATOM 681 C CA . GLY A 1 93 ? -0.473 4.848 1.380 1.00 98.19 93 GLY A CA 1
ATOM 682 C C . GLY A 1 93 ? -0.236 4.488 -0.082 1.00 98.19 93 GLY A C 1
ATOM 683 O O . GLY A 1 93 ? -0.790 3.515 -0.596 1.00 98.19 93 GLY A O 1
ATOM 684 N N . TRP A 1 94 ? 0.630 5.239 -0.752 1.00 98.44 94 TRP A N 1
ATOM 685 C CA . TRP A 1 94 ? 0.947 5.050 -2.158 1.00 98.44 94 TRP A CA 1
ATOM 686 C C . TRP A 1 94 ? 2.443 5.186 -2.440 1.00 98.44 94 TRP A C 1
ATOM 688 O O . TRP A 1 94 ? 3.091 6.155 -2.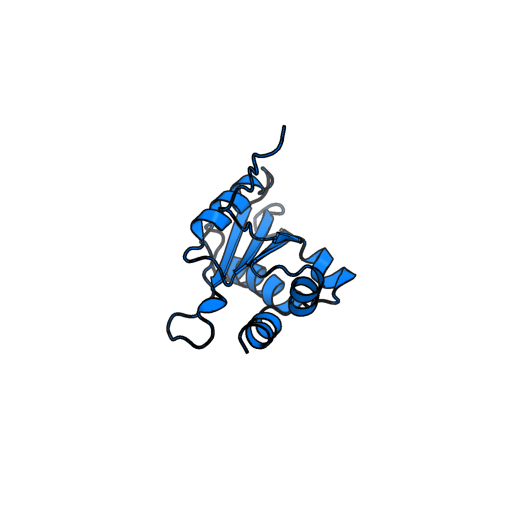045 1.00 98.44 94 TRP A O 1
ATOM 698 N N . VAL A 1 95 ? 2.965 4.201 -3.167 1.00 98.25 95 VAL A N 1
ATOM 699 C CA . VAL A 1 95 ? 4.319 4.127 -3.707 1.00 98.25 95 VAL A CA 1
ATOM 700 C C . VAL A 1 95 ? 4.221 4.198 -5.240 1.00 98.25 95 VAL A C 1
ATOM 702 O O . VAL A 1 95 ? 3.909 3.187 -5.884 1.00 98.25 95 VAL A O 1
ATOM 705 N N . PRO A 1 96 ? 4.494 5.363 -5.858 1.00 96.94 96 PRO A N 1
ATOM 706 C CA . PRO A 1 96 ? 4.598 5.500 -7.306 1.00 96.94 96 PRO A CA 1
ATOM 707 C C . PRO A 1 96 ? 5.924 4.900 -7.783 1.00 96.94 96 PRO A C 1
ATOM 709 O O . PRO A 1 96 ? 6.908 5.598 -8.017 1.00 96.94 96 PRO A O 1
ATOM 712 N N . ALA A 1 97 ? 5.966 3.579 -7.915 1.00 97.00 97 ALA A N 1
ATOM 713 C CA . ALA A 1 97 ? 7.182 2.836 -8.220 1.00 97.00 97 ALA A CA 1
ATOM 714 C C . ALA A 1 97 ? 7.807 3.205 -9.582 1.00 97.00 97 ALA A C 1
ATOM 716 O O . ALA A 1 97 ? 9.022 3.124 -9.734 1.00 97.00 97 ALA A O 1
ATOM 717 N N . HIS A 1 98 ? 7.019 3.717 -10.534 1.00 94.19 98 HIS A N 1
ATOM 718 C CA . HIS A 1 98 ? 7.529 4.294 -11.790 1.00 94.19 98 HIS A CA 1
ATOM 719 C C . HIS A 1 98 ? 8.446 5.516 -11.594 1.00 94.19 98 HIS A C 1
ATOM 721 O O . HIS A 1 98 ? 9.210 5.858 -12.496 1.00 94.19 98 HIS A O 1
ATOM 727 N N . ARG A 1 99 ? 8.386 6.173 -10.429 1.00 95.19 99 ARG A N 1
ATOM 728 C CA . ARG A 1 99 ? 9.241 7.316 -10.080 1.00 95.19 99 ARG A CA 1
ATOM 729 C C . ARG A 1 99 ? 10.526 6.900 -9.381 1.00 95.19 99 ARG A C 1
ATOM 731 O O . ARG A 1 99 ? 11.350 7.758 -9.103 1.00 95.19 99 ARG A O 1
ATOM 738 N N . PHE A 1 100 ? 10.734 5.614 -9.096 1.00 95.19 100 PHE A N 1
ATOM 739 C CA . PHE A 1 100 ? 11.933 5.161 -8.395 1.00 95.19 100 PHE A CA 1
ATOM 740 C C . PHE A 1 100 ? 13.219 5.652 -9.086 1.00 95.19 100 PHE A C 1
ATOM 742 O O . PHE A 1 100 ? 13.407 5.465 -10.287 1.00 95.19 100 PHE A O 1
ATOM 749 N N . GLY A 1 101 ? 14.097 6.302 -8.314 1.00 92.62 101 GLY A N 1
ATOM 750 C CA . GLY A 1 101 ? 15.327 6.931 -8.811 1.00 92.62 101 GLY A CA 1
ATOM 751 C C . GLY A 1 101 ? 15.174 8.375 -9.310 1.00 92.62 101 GLY A C 1
ATOM 752 O O . GLY A 1 101 ? 16.176 8.974 -9.694 1.00 92.62 101 GLY A O 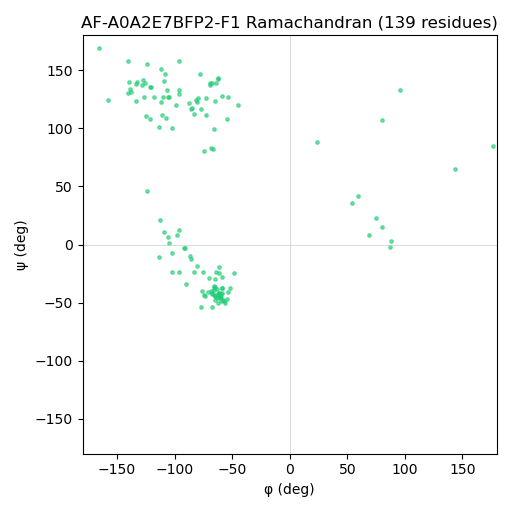1
ATOM 753 N N . GLN A 1 102 ? 13.964 8.937 -9.294 1.00 93.69 102 GLN A N 1
ATOM 754 C CA . GLN A 1 102 ? 13.688 10.347 -9.583 1.00 93.69 102 GLN A CA 1
ATOM 755 C C . GLN A 1 102 ? 13.589 11.162 -8.282 1.00 93.69 102 GLN A C 1
ATOM 757 O O . GLN A 1 102 ? 13.324 10.611 -7.212 1.00 93.69 102 GLN A O 1
ATOM 762 N N . ASP A 1 103 ? 13.792 12.480 -8.372 1.00 91.75 103 ASP A N 1
ATOM 763 C CA . ASP A 1 103 ? 13.785 13.391 -7.212 1.00 91.75 103 ASP A CA 1
ATOM 764 C C . ASP A 1 103 ? 12.416 13.473 -6.512 1.00 91.75 103 ASP A C 1
ATOM 766 O O . ASP A 1 103 ? 12.333 13.828 -5.338 1.00 91.75 103 ASP A O 1
ATOM 770 N N . ASP A 1 104 ? 11.338 13.156 -7.228 1.00 88.31 104 ASP A N 1
ATOM 771 C CA . ASP A 1 104 ? 9.961 13.173 -6.738 1.00 88.31 104 ASP A CA 1
ATOM 772 C C . ASP A 1 104 ? 9.465 11.791 -6.274 1.00 88.31 104 ASP A C 1
ATOM 774 O O . ASP A 1 104 ? 8.269 11.604 -6.033 1.00 88.31 104 ASP A O 1
ATOM 778 N N . PHE A 1 105 ? 10.367 10.818 -6.116 1.00 93.38 105 PHE A N 1
ATOM 779 C CA . PHE A 1 105 ? 10.040 9.532 -5.512 1.00 93.38 105 PHE A CA 1
ATOM 780 C C . PHE A 1 105 ? 9.832 9.660 -4.001 1.00 93.38 105 PHE A C 1
ATOM 782 O O . PHE A 1 105 ? 10.713 10.101 -3.262 1.00 93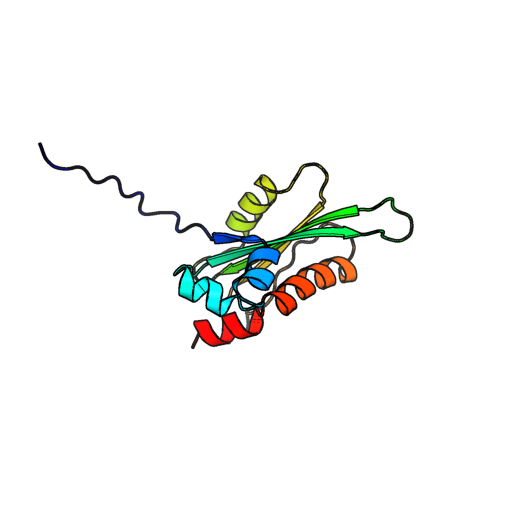.38 105 PHE A O 1
ATOM 789 N N . GLY A 1 106 ? 8.684 9.192 -3.521 1.00 92.75 106 GLY A N 1
ATOM 790 C CA . GLY A 1 106 ? 8.367 9.146 -2.101 1.00 92.75 106 GLY A CA 1
ATOM 791 C C . GLY A 1 106 ? 7.159 8.264 -1.819 1.00 92.75 106 GLY A C 1
ATOM 792 O O . GLY A 1 106 ? 6.457 7.840 -2.734 1.00 92.75 106 GLY A O 1
ATOM 793 N N . ILE A 1 107 ? 6.930 7.986 -0.537 1.00 95.38 107 ILE A N 1
ATOM 794 C CA . ILE A 1 107 ? 5.736 7.283 -0.065 1.00 95.38 107 ILE A CA 1
ATOM 795 C C . ILE A 1 107 ? 4.758 8.334 0.439 1.00 95.38 107 ILE A C 1
ATOM 797 O O . ILE A 1 107 ? 5.071 9.090 1.358 1.00 95.38 107 ILE A O 1
ATOM 801 N N . TYR A 1 108 ? 3.584 8.381 -0.175 1.00 95.31 108 TYR A N 1
ATOM 802 C CA . TYR A 1 108 ? 2.514 9.300 0.194 1.00 95.31 108 TYR A CA 1
ATOM 803 C C . TYR A 1 108 ? 1.556 8.566 1.118 1.00 95.31 108 TYR A C 1
ATOM 805 O O . TYR A 1 108 ? 1.159 7.452 0.800 1.00 95.31 108 TYR A O 1
ATOM 813 N N . ILE A 1 109 ? 1.214 9.149 2.262 1.00 95.88 109 ILE A N 1
ATOM 814 C CA . ILE A 1 109 ? 0.314 8.540 3.247 1.00 95.88 109 ILE A CA 1
ATOM 815 C C . ILE A 1 109 ? -0.794 9.547 3.534 1.00 95.88 109 ILE A C 1
ATOM 817 O O . ILE A 1 109 ? -0.501 10.701 3.853 1.00 95.88 109 ILE A O 1
ATOM 821 N N . ASP A 1 110 ? -2.045 9.112 3.408 1.00 92.88 110 ASP A N 1
ATOM 822 C CA . ASP A 1 110 ? -3.204 9.939 3.732 1.00 92.88 110 ASP A CA 1
ATOM 823 C C . ASP A 1 110 ? -3.267 10.208 5.240 1.00 92.88 110 ASP A C 1
ATOM 825 O O . ASP A 1 110 ? -3.050 9.304 6.049 1.00 92.88 110 ASP A O 1
ATOM 829 N N . ASP A 1 111 ? -3.608 11.442 5.625 1.00 92.31 111 ASP A N 1
ATOM 830 C CA . ASP A 1 111 ? -3.832 11.784 7.030 1.00 92.31 111 ASP A CA 1
ATOM 831 C C . ASP A 1 111 ? -5.274 11.481 7.451 1.00 92.31 111 ASP A C 1
ATOM 833 O O . ASP A 1 111 ? -6.238 12.088 6.982 1.00 92.31 111 ASP A O 1
ATOM 837 N N . ILE A 1 112 ? -5.410 10.554 8.395 1.00 90.69 112 ILE A N 1
ATOM 838 C CA . ILE A 1 112 ? -6.685 10.101 8.955 1.00 90.69 112 ILE A CA 1
ATOM 839 C C . ILE A 1 112 ? -6.924 10.647 10.373 1.00 90.69 112 ILE A C 1
ATOM 841 O O . ILE A 1 112 ? -7.866 10.231 11.056 1.00 90.69 112 ILE A O 1
ATOM 845 N N . GLY A 1 113 ? -6.056 11.542 10.860 1.00 88.88 113 GLY A N 1
ATOM 846 C CA . GLY A 1 113 ? -6.209 12.228 12.143 1.00 88.88 113 GLY A CA 1
ATOM 847 C C . GLY A 1 113 ? -5.906 11.371 13.376 1.00 88.88 113 GLY A C 1
ATOM 848 O O . GLY A 1 113 ? -6.401 11.663 14.466 1.00 88.88 113 GLY A O 1
ATOM 849 N N . VAL A 1 114 ? -5.119 10.295 13.234 1.00 86.56 114 VAL A N 1
ATOM 850 C CA . VAL A 1 114 ? -4.693 9.430 14.362 1.00 86.56 114 VAL A CA 1
ATOM 851 C C . VAL A 1 114 ? -3.235 9.632 14.786 1.00 86.56 114 VAL A C 1
AT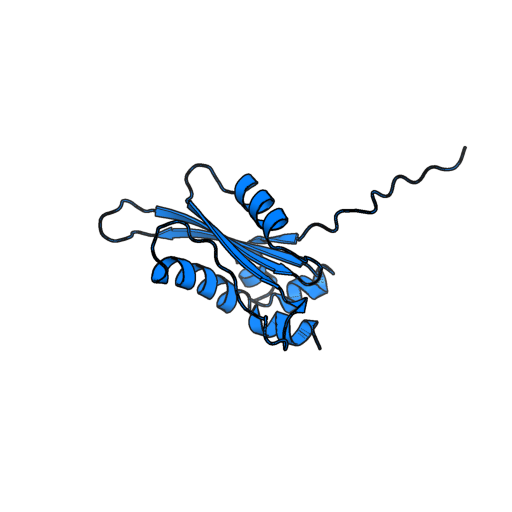OM 853 O O . VAL A 1 114 ? -2.780 8.983 15.727 1.00 86.56 114 VAL A O 1
ATOM 856 N N . GLY A 1 115 ? -2.536 10.563 14.132 1.00 88.62 115 GLY A N 1
ATOM 857 C CA . GLY A 1 115 ? -1.162 10.963 14.430 1.00 88.62 115 GLY A CA 1
ATOM 858 C C . GLY A 1 115 ? -0.123 10.248 13.567 1.00 88.62 115 GLY A C 1
ATOM 859 O O . GLY A 1 115 ? -0.147 9.026 13.423 1.00 88.62 115 GLY A O 1
ATOM 860 N N . ASP A 1 116 ? 0.818 11.021 13.027 1.00 91.44 116 ASP A N 1
ATOM 861 C CA . ASP A 1 116 ? 1.807 10.586 12.029 1.00 91.44 116 ASP A CA 1
ATOM 862 C C . ASP A 1 116 ? 2.599 9.353 12.459 1.00 91.44 116 ASP A C 1
ATOM 864 O O . ASP A 1 116 ? 2.800 8.437 11.671 1.00 91.44 116 ASP A O 1
ATOM 868 N N . THR A 1 117 ? 3.006 9.275 13.729 1.00 91.88 117 THR A N 1
ATOM 869 C CA . THR A 1 117 ? 3.771 8.128 14.237 1.00 91.88 117 THR A CA 1
ATOM 870 C C . THR A 1 117 ? 3.017 6.810 14.070 1.00 91.88 117 THR A C 1
ATOM 872 O O . THR A 1 117 ? 3.616 5.810 13.681 1.00 91.88 117 THR A O 1
ATOM 875 N N . LEU A 1 118 ? 1.709 6.796 14.345 1.00 91.19 118 LEU A N 1
ATOM 876 C CA . LEU A 1 118 ? 0.901 5.583 14.238 1.00 91.19 118 LEU A CA 1
ATOM 877 C C . LEU A 1 118 ? 0.627 5.229 12.770 1.00 91.19 118 LEU A C 1
ATOM 879 O O . LEU A 1 118 ? 0.754 4.069 12.388 1.00 91.19 118 LEU A O 1
ATOM 883 N N . GLN A 1 119 ? 0.288 6.228 11.953 1.00 93.81 119 GLN A N 1
ATOM 884 C CA . GLN A 1 119 ? 0.002 6.054 10.524 1.00 93.81 119 GLN A CA 1
ATOM 885 C C . GLN A 1 119 ? 1.231 5.524 9.778 1.00 93.81 119 GLN A C 1
ATOM 887 O O . GLN A 1 119 ? 1.170 4.483 9.122 1.00 93.81 119 GLN A O 1
ATOM 892 N N . ASN A 1 120 ? 2.374 6.182 9.978 1.00 95.00 120 ASN A N 1
ATOM 893 C CA . ASN A 1 120 ? 3.639 5.799 9.365 1.00 95.00 120 ASN A CA 1
ATOM 894 C C . ASN A 1 120 ? 4.087 4.415 9.837 1.00 95.00 120 ASN A C 1
ATOM 896 O O . ASN A 1 120 ? 4.585 3.639 9.029 1.00 95.00 120 ASN A O 1
ATOM 900 N N . GLY A 1 121 ? 3.873 4.078 11.115 1.00 95.38 121 GLY A N 1
ATOM 901 C CA . GLY A 1 121 ? 4.184 2.753 11.653 1.00 95.38 121 GLY A CA 1
ATOM 902 C C . GLY A 1 121 ? 3.401 1.631 10.967 1.00 95.38 121 GLY A C 1
ATOM 903 O O . GLY A 1 121 ? 3.994 0.635 10.564 1.00 95.38 121 GLY A O 1
ATOM 904 N N . MET A 1 122 ? 2.090 1.807 10.773 1.00 95.88 122 MET A N 1
ATOM 905 C CA . MET A 1 122 ? 1.254 0.803 10.100 1.00 95.88 122 MET A CA 1
ATOM 906 C C . MET A 1 122 ? 1.617 0.619 8.620 1.00 95.88 122 MET A C 1
ATOM 908 O O . MET A 1 122 ? 1.588 -0.499 8.114 1.00 95.88 122 MET A O 1
ATOM 912 N N . VAL A 1 123 ? 1.969 1.699 7.915 1.00 97.62 123 VAL A N 1
ATOM 913 C CA . VAL A 1 123 ? 2.423 1.613 6.516 1.00 97.62 123 VAL A CA 1
ATOM 914 C C . VAL A 1 123 ? 3.819 0.987 6.426 1.00 97.62 123 VAL A C 1
ATOM 916 O O . VAL A 1 123 ? 4.046 0.132 5.570 1.00 97.62 123 VAL A O 1
ATOM 919 N N . ALA A 1 124 ? 4.733 1.350 7.332 1.00 97.38 124 ALA A N 1
ATOM 920 C CA . ALA A 1 124 ? 6.074 0.769 7.412 1.00 97.38 124 ALA A CA 1
ATOM 921 C C . ALA A 1 124 ? 6.036 -0.749 7.637 1.00 97.38 124 ALA A C 1
ATOM 923 O O . ALA A 1 124 ? 6.812 -1.475 7.022 1.00 97.38 124 ALA A O 1
ATOM 924 N N . GLU A 1 125 ? 5.090 -1.237 8.442 1.00 97.31 125 GLU A N 1
ATOM 925 C CA . GLU A 1 125 ? 4.890 -2.671 8.653 1.00 97.31 125 GLU A CA 1
ATOM 926 C C . GLU A 1 125 ? 4.574 -3.412 7.341 1.00 97.31 125 GLU A C 1
ATOM 928 O O . GLU A 1 125 ? 5.144 -4.473 7.081 1.00 97.31 125 GLU A O 1
ATOM 933 N N . ILE A 1 126 ? 3.719 -2.846 6.478 1.00 98.44 126 ILE A N 1
ATOM 934 C CA . ILE A 1 126 ? 3.430 -3.433 5.160 1.00 98.44 126 ILE A CA 1
ATOM 935 C C . ILE A 1 126 ? 4.682 -3.419 4.280 1.00 98.44 126 ILE A C 1
ATOM 937 O O . ILE A 1 126 ? 4.982 -4.423 3.633 1.00 98.44 126 ILE A O 1
ATOM 941 N N . ILE A 1 127 ? 5.414 -2.299 4.258 1.00 98.38 127 ILE A N 1
ATOM 942 C CA . ILE A 1 127 ? 6.638 -2.137 3.457 1.00 98.38 127 ILE A CA 1
ATOM 943 C C . ILE A 1 127 ? 7.662 -3.217 3.811 1.00 98.38 127 ILE A C 1
ATOM 945 O O . ILE A 1 127 ? 8.191 -3.877 2.912 1.00 98.38 127 ILE A O 1
ATOM 949 N N . GLU A 1 128 ? 7.900 -3.416 5.108 1.00 98.38 128 GLU A N 1
ATOM 950 C CA . GLU A 1 128 ? 8.858 -4.388 5.625 1.00 98.38 128 GLU A CA 1
ATOM 951 C C . GLU A 1 128 ? 8.397 -5.825 5.352 1.00 98.38 128 GLU A C 1
ATOM 953 O O . GLU A 1 128 ? 9.123 -6.606 4.735 1.00 98.38 128 GLU A O 1
ATOM 958 N N . GLN A 1 129 ? 7.173 -6.180 5.754 1.00 98.50 129 GLN A N 1
ATOM 959 C CA . GLN A 1 129 ? 6.700 -7.564 5.673 1.00 98.50 129 GLN A CA 1
ATOM 960 C C . GLN A 1 129 ? 6.446 -8.047 4.241 1.00 98.50 129 GLN A C 1
ATOM 962 O O . GLN A 1 129 ? 6.554 -9.246 3.977 1.00 98.50 129 GLN A O 1
ATOM 967 N N . ALA A 1 130 ? 6.094 -7.149 3.317 1.00 98.44 130 ALA A N 1
ATOM 968 C CA . ALA A 1 130 ? 5.915 -7.489 1.907 1.00 98.44 130 ALA A CA 1
ATOM 969 C C . ALA A 1 130 ? 7.192 -7.313 1.068 1.00 98.44 130 ALA A C 1
ATOM 971 O O . ALA A 1 130 ? 7.165 -7.600 -0.131 1.00 98.44 130 ALA A O 1
ATOM 972 N N . GLY A 1 131 ? 8.295 -6.832 1.652 1.00 98.25 131 GLY A N 1
ATOM 973 C CA . GLY A 1 131 ? 9.537 -6.597 0.916 1.00 98.25 131 GLY A CA 1
ATOM 974 C C . GLY A 1 131 ? 9.358 -5.597 -0.232 1.00 98.25 131 GLY A C 1
ATOM 975 O O . GLY A 1 131 ? 9.870 -5.819 -1.332 1.00 98.25 131 GLY A O 1
ATOM 976 N N . VAL A 1 132 ? 8.599 -4.518 0.002 1.00 98.38 132 VAL A N 1
ATOM 977 C CA . VAL A 1 132 ? 8.217 -3.544 -1.038 1.00 98.38 132 VAL A CA 1
ATOM 978 C C . VAL A 1 132 ? 9.444 -2.880 -1.655 1.00 98.38 132 VAL A C 1
ATOM 980 O O . VAL A 1 132 ? 9.530 -2.783 -2.876 1.00 98.38 132 VAL A O 1
ATOM 983 N N . GLU A 1 133 ? 10.418 -2.475 -0.838 1.00 96.94 133 GLU A N 1
ATOM 984 C CA . GLU A 1 133 ? 11.646 -1.828 -1.320 1.00 96.94 133 GLU A CA 1
ATOM 985 C C . GLU A 1 133 ? 12.401 -2.723 -2.311 1.00 96.94 133 GLU A C 1
ATOM 987 O O . GLU A 1 133 ? 12.745 -2.293 -3.413 1.00 96.94 133 GLU A O 1
ATOM 992 N N . ALA A 1 134 ? 12.584 -3.999 -1.955 1.00 97.12 134 ALA A N 1
ATOM 993 C CA . ALA A 1 134 ? 13.249 -4.975 -2.810 1.00 97.12 134 ALA A CA 1
ATOM 994 C C . ALA A 1 134 ? 12.488 -5.183 -4.128 1.00 97.12 134 ALA A C 1
ATOM 996 O O . ALA A 1 134 ? 13.103 -5.220 -5.193 1.00 97.12 134 ALA A O 1
ATOM 997 N N . ALA A 1 135 ? 11.155 -5.258 -4.075 1.00 97.50 135 ALA A N 1
ATOM 998 C CA . ALA A 1 135 ? 10.326 -5.402 -5.267 1.00 97.50 135 ALA A CA 1
ATOM 999 C C . ALA A 1 135 ? 10.420 -4.183 -6.194 1.00 97.50 135 ALA A C 1
ATOM 1001 O O . ALA A 1 135 ? 10.591 -4.350 -7.402 1.00 97.50 135 ALA A O 1
ATOM 1002 N N . VAL A 1 136 ? 10.368 -2.963 -5.647 1.00 96.88 136 VAL A N 1
ATOM 1003 C CA . VAL A 1 136 ? 10.511 -1.728 -6.434 1.00 96.88 136 VAL A CA 1
ATOM 1004 C C . VAL A 1 136 ? 11.873 -1.679 -7.124 1.00 96.88 136 VAL A C 1
ATOM 1006 O O . VAL A 1 136 ? 11.937 -1.396 -8.322 1.00 96.88 136 VAL A O 1
ATOM 1009 N N . MET A 1 137 ? 12.949 -2.033 -6.416 1.00 95.12 137 MET A N 1
ATOM 1010 C CA . MET A 1 137 ? 14.297 -2.093 -6.990 1.00 95.12 137 MET A CA 1
ATOM 1011 C C . MET A 1 137 ? 14.407 -3.149 -8.100 1.00 95.12 137 MET A C 1
ATOM 1013 O O . MET A 1 137 ? 14.951 -2.869 -9.166 1.00 95.12 137 MET A O 1
ATOM 1017 N N . ALA A 1 138 ? 13.880 -4.354 -7.872 1.00 94.56 138 ALA A N 1
ATOM 1018 C CA . ALA A 1 138 ? 14.024 -5.491 -8.782 1.00 94.56 138 ALA A CA 1
ATOM 1019 C C . ALA A 1 138 ? 13.141 -5.418 -10.038 1.00 94.56 138 ALA A C 1
ATOM 1021 O O . ALA A 1 138 ? 13.438 -6.076 -11.036 1.00 94.56 138 ALA A O 1
ATOM 1022 N N . LEU A 1 139 ? 12.034 -4.672 -9.988 1.00 90.38 139 LEU A N 1
ATOM 1023 C CA . LEU A 1 139 ? 11.063 -4.567 -11.084 1.00 90.38 139 LEU A CA 1
ATOM 1024 C C . LEU A 1 139 ? 11.190 -3.272 -11.898 1.00 90.38 139 LEU A C 1
ATOM 1026 O O . LEU A 1 139 ? 10.515 -3.145 -12.925 1.00 90.38 139 LEU A O 1
ATOM 1030 N N . THR A 1 140 ? 12.038 -2.344 -11.449 1.00 83.94 140 THR A N 1
ATOM 1031 C CA . THR A 1 140 ? 12.393 -1.111 -12.174 1.00 83.94 140 THR A CA 1
ATOM 1032 C C . THR A 1 140 ? 13.699 -1.255 -12.967 1.00 83.94 140 THR A C 1
ATOM 1034 O O . THR A 1 140 ? 13.891 -0.529 -13.941 1.00 83.94 140 THR A O 1
ATOM 1037 N N . ALA A 1 141 ? 14.571 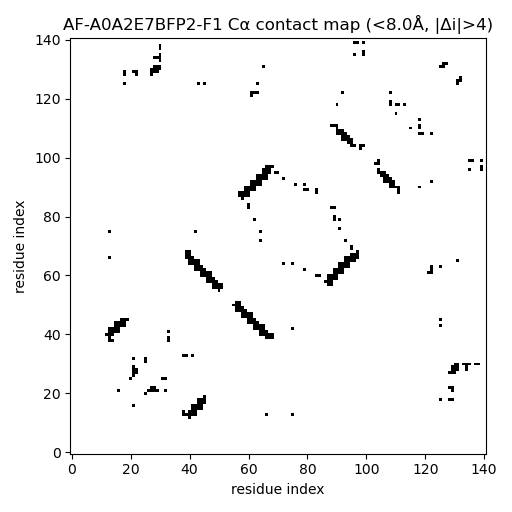-2.190 -12.571 1.00 59.41 141 ALA A N 1
ATOM 1038 C CA . ALA A 1 141 ? 15.786 -2.567 -13.301 1.00 59.41 141 ALA A CA 1
ATOM 1039 C C . ALA A 1 141 ? 15.483 -3.383 -14.571 1.00 59.41 141 ALA A C 1
ATOM 1041 O O . ALA A 1 141 ? 16.234 -3.206 -15.557 1.00 59.41 141 ALA A O 1
#

pLDDT: mean 88.63, std 16.68, range [33.22, 98.69]

Secondary structure (DSSP, 8-state):
---------S--PPEEEEHHHHHHHSTT-HHHHHHHH--SEEEEEEEEEE--TTSS-EEEEEEEEEESS-S-SHHHHHHHHHHS-TTSEEEEEEEEGGGTTSTT---EE---SS-HHHHHHHHHHHHHHTTHHHHHHHHH-

Sequence (141 aa):
MTDNDGASAGMSGAHFVPLSTITGLYKGSLEAYMRDTGCRDVVITMQVTMEVAGSKGNRFFVALGVTWNFDSSEPLADAVAADCPQAHKCLFGWVPAHRFGQDDFGIYIDDIGVGDTLQNGMVAEIIEQAGVEAAVMALTA

Radius of gyration: 16.51 Å; Cα contacts (8 Å, |Δi|>4): 220; chains: 1; bounding box: 38×31×64 Å

Solvent-accessible surface area (backbone atoms only — not comparable to full-atom values): 8280 Å² total; per-residue (Å²): 143,78,86,82,88,78,79,79,85,84,72,91,70,58,48,77,40,49,47,67,50,31,40,68,78,39,70,18,26,42,44,56,47,29,64,75,70,68,51,68,28,35,30,39,32,46,80,46,77,46,74,50,94,96,49,84,58,49,35,36,33,37,36,39,37,44,23,56,89,56,98,64,60,62,74,56,51,54,54,50,59,72,68,42,56,95,82,40,51,68,40,48,32,35,32,50,47,68,34,66,94,46,95,86,47,60,77,49,66,62,87,77,85,79,50,67,71,58,55,52,49,60,52,46,51,51,40,62,52,26,29,41,69,61,26,47,56,68,75,71,110

Mean predicted aligned error: 6.45 Å

Foldseek 3Di:
DDDDDPPPPDDLDAAEEELCCLCPVVVLEPQVVCVVVVGAKHKYWDWDWDDDPPDDTAIAIEIEIEHQPDPDCVVVLVVQVVVDPPRHQYKYKYFNLNCPPPPPGDIGIDDSPPDPVVNVVVVVVSCVSNVSVVNSVVVND